Protein AF-A0A5M6AHC9-F1 (afdb_monomer)

Sequence (88 aa):
MDLGNSYFHLQNNAKAEHCFRIACNMVPGRILPQYYLFRFYAITMRNQEAITLGQSILFGDYQLEGSIAMQAKTHIKRYLSDIRMQTK

Radius of gyration: 12.86 Å; Cα contacts (8 Å, |Δi|>4): 74; chains: 1; bounding box: 26×37×29 Å

Foldseek 3Di:
DQPLVVCVVVVVLVRNLVSLVVVCVVQVQALPSLLSNLVSCVVVVVVVVNLVSLVCLQPPRHDDDDDVSVVSNVVSVVSNVVVVVVVD

Mean predicted aligned error: 3.74 Å

Organism: NCBI:txid246787

Nearest PDB structures (foldseek):
  2kcv-assembly1_A  TM=7.396E-01  e=5.816E-02  Salinibacter ruber DSM 13855
  3sz7-assembly1_A  TM=6.607E-01  e=3.113E-01  Aspergillus fumigatus Af293
  5lyp-assembly1_A  TM=6.504E-01  e=4.116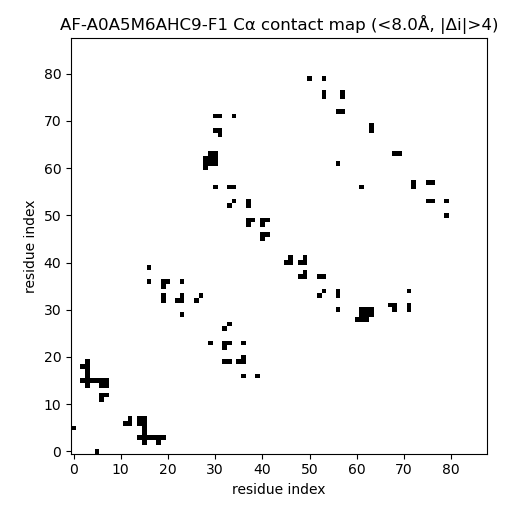E-01  Saccharomyces cerevisiae
  5lyn-assembly1_B  TM=5.951E-01  e=5.148E-01  Saccharomyces cerevisiae
  8ro2-assembly1_J  TM=7.431E-01  e=5.096E+00  Homo sapiens

Secondary structure (DSSP, 8-state):
--HHHHHHHTT-HHHHHHHHHHHHHHSTTBHHHHHHHHHHHHHTT-HHHHHHHHHHHHHS--B--HHHHHHHHHHHHHHHHHHHHHT-

Solvent-accessible surface area (backbone atoms only — not comparable to full-atom values): 4858 Å² total; per-residue (Å²): 134,59,70,27,59,54,27,42,76,70,68,35,54,69,60,12,51,51,42,28,51,51,46,29,68,77,43,68,50,42,49,66,41,49,47,52,42,28,50,51,25,53,74,69,68,38,54,69,62,19,50,56,48,39,51,47,66,70,75,47,91,47,62,81,63,65,71,65,44,54,50,51,51,51,53,42,54,48,54,58,50,54,54,60,60,74,75,109

pLDDT: mean 91.7, std 9.38, range [51.12, 98.31]

Structure (mmCIF, N/CA/C/O backbone):
data_AF-A0A5M6AHC9-F1
#
_entry.id   AF-A0A5M6AHC9-F1
#
loop_
_atom_site.group_PDB
_atom_site.id
_atom_site.type_symbol
_atom_site.label_atom_id
_atom_site.label_alt_id
_atom_site.label_comp_id
_atom_site.label_asym_id
_atom_site.label_entity_id
_atom_site.label_seq_id
_atom_site.pdbx_PDB_ins_code
_atom_site.Cartn_x
_atom_site.Cartn_y
_atom_site.Cartn_z
_atom_site.occupancy
_atom_site.B_iso_or_equiv
_atom_site.auth_seq_id
_atom_site.auth_comp_id
_atom_site.auth_asym_id
_atom_site.auth_atom_id
_atom_site.pdbx_PDB_model_num
ATOM 1 N N . MET A 1 1 ? 13.243 -11.879 -2.695 1.00 54.78 1 MET A N 1
ATOM 2 C CA . MET A 1 1 ? 12.826 -10.559 -3.212 1.00 54.78 1 MET A CA 1
ATOM 3 C C . MET A 1 1 ? 11.544 -10.785 -3.994 1.00 54.78 1 MET A C 1
ATOM 5 O O . MET A 1 1 ? 11.540 -11.699 -4.809 1.00 54.78 1 MET A O 1
ATOM 9 N N . ASP A 1 2 ? 10.447 -10.090 -3.689 1.00 83.81 2 ASP A N 1
ATOM 10 C CA . ASP A 1 2 ? 9.207 -10.231 -4.463 1.00 83.81 2 ASP A CA 1
ATOM 11 C C . ASP A 1 2 ? 9.287 -9.443 -5.779 1.00 83.81 2 ASP A C 1
ATOM 13 O O . ASP A 1 2 ? 9.937 -8.401 -5.868 1.00 83.81 2 ASP A O 1
ATOM 17 N N . LEU A 1 3 ? 8.610 -9.960 -6.806 1.00 90.62 3 LEU A N 1
ATOM 18 C CA . LEU A 1 3 ? 8.679 -9.450 -8.175 1.00 90.62 3 LEU A CA 1
ATOM 19 C C . LEU A 1 3 ? 8.178 -8.001 -8.306 1.00 90.62 3 LEU A C 1
ATOM 21 O O . LEU A 1 3 ? 8.730 -7.228 -9.089 1.00 90.62 3 LEU A O 1
ATOM 25 N N . GLY A 1 4 ? 7.161 -7.622 -7.523 1.00 92.81 4 GLY A N 1
ATOM 26 C CA . GLY A 1 4 ? 6.624 -6.261 -7.511 1.00 92.81 4 GLY A CA 1
ATOM 27 C C . GLY A 1 4 ? 7.665 -5.249 -7.040 1.00 92.81 4 GLY A C 1
ATOM 28 O O . GLY A 1 4 ? 7.934 -4.271 -7.740 1.00 92.81 4 GLY A O 1
ATOM 29 N N . ASN A 1 5 ? 8.328 -5.523 -5.913 1.00 92.75 5 ASN A N 1
ATOM 30 C CA . ASN A 1 5 ? 9.418 -4.683 -5.425 1.00 92.75 5 ASN A CA 1
ATOM 31 C C . ASN A 1 5 ? 10.617 -4.678 -6.384 1.00 92.75 5 ASN A C 1
ATOM 33 O O . ASN A 1 5 ? 11.197 -3.618 -6.606 1.00 92.75 5 ASN A O 1
ATOM 37 N N . SER A 1 6 ? 10.965 -5.805 -7.018 1.00 95.62 6 SER A N 1
ATOM 38 C CA . SER A 1 6 ? 12.026 -5.827 -8.038 1.00 95.62 6 SER A CA 1
ATOM 39 C C . SER A 1 6 ? 11.724 -4.891 -9.212 1.00 95.62 6 SER A C 1
ATOM 41 O O . SER A 1 6 ? 12.585 -4.099 -9.593 1.00 95.62 6 SER A O 1
ATOM 43 N N . TYR A 1 7 ? 10.502 -4.912 -9.756 1.00 96.12 7 TYR A N 1
ATOM 44 C CA . TYR A 1 7 ? 10.119 -3.966 -10.808 1.00 96.12 7 TYR A CA 1
ATOM 45 C C . TYR A 1 7 ? 10.108 -2.518 -10.322 1.00 96.12 7 TYR A C 1
ATOM 47 O O . TYR A 1 7 ? 10.518 -1.633 -11.071 1.00 96.12 7 TYR A O 1
ATOM 55 N N . PHE A 1 8 ? 9.699 -2.279 -9.076 1.00 94.94 8 PHE A N 1
ATOM 56 C CA . PHE A 1 8 ? 9.727 -0.946 -8.487 1.00 94.94 8 PHE A CA 1
ATOM 57 C C . PHE A 1 8 ? 11.159 -0.401 -8.361 1.00 94.94 8 PHE A C 1
ATOM 59 O O . PHE A 1 8 ? 11.419 0.736 -8.744 1.00 94.94 8 PHE A O 1
ATOM 66 N N . HIS A 1 9 ? 12.116 -1.225 -7.923 1.00 94.00 9 HIS A N 1
ATOM 67 C CA . HIS A 1 9 ? 13.536 -0.853 -7.875 1.00 94.00 9 HIS A CA 1
ATOM 68 C C . HIS A 1 9 ? 14.127 -0.560 -9.259 1.00 94.00 9 HIS A C 1
ATOM 70 O O . HIS A 1 9 ? 15.000 0.294 -9.384 1.00 94.00 9 HIS A O 1
ATOM 76 N N . LEU A 1 10 ? 13.619 -1.221 -10.300 1.00 95.88 10 LEU A N 1
ATOM 77 C CA . LEU A 1 10 ? 13.964 -0.950 -11.698 1.00 95.88 10 LEU A CA 1
ATOM 78 C C . LEU A 1 10 ? 13.193 0.243 -12.292 1.00 95.88 10 LEU A C 1
ATOM 80 O O . LEU A 1 10 ? 13.211 0.431 -13.506 1.00 95.88 10 LEU A O 1
ATOM 84 N N . GLN A 1 11 ? 12.481 1.017 -11.463 1.00 94.62 11 GLN A N 1
ATOM 85 C CA . GLN A 1 11 ? 11.630 2.148 -11.860 1.00 94.62 11 GLN A CA 1
ATOM 86 C C . GLN A 1 11 ? 10.521 1.774 -12.860 1.00 94.62 11 GLN A C 1
ATOM 88 O O . GLN A 1 11 ? 9.896 2.633 -13.482 1.00 94.62 11 GLN A O 1
ATOM 93 N N . ASN A 1 12 ? 10.218 0.480 -12.998 1.00 96.56 12 ASN A N 1
ATOM 94 C CA . ASN A 1 12 ? 9.151 -0.009 -13.856 1.00 96.56 12 ASN A CA 1
ATOM 95 C C . ASN A 1 12 ? 7.827 -0.030 -13.086 1.00 96.56 12 ASN A C 1
ATOM 97 O O . ASN A 1 12 ? 7.305 -1.085 -12.714 1.00 96.56 12 ASN A O 1
ATOM 101 N N . ASN A 1 13 ? 7.288 1.165 -12.849 1.00 95.88 13 ASN A N 1
ATOM 102 C CA . ASN A 1 13 ? 6.087 1.371 -12.040 1.00 95.88 13 ASN A CA 1
ATOM 103 C C . ASN A 1 13 ? 4.870 0.603 -12.576 1.00 95.88 13 ASN A C 1
ATOM 105 O O . ASN A 1 13 ? 4.106 0.051 -11.790 1.00 95.88 13 ASN A O 1
ATOM 109 N N . ALA A 1 14 ? 4.722 0.496 -13.900 1.00 96.69 14 ALA A N 1
ATOM 110 C CA . ALA A 1 14 ? 3.610 -0.224 -14.517 1.00 96.69 14 ALA A CA 1
ATOM 111 C C . ALA A 1 14 ? 3.640 -1.728 -14.190 1.00 96.69 14 ALA A C 1
ATOM 113 O O . ALA A 1 14 ? 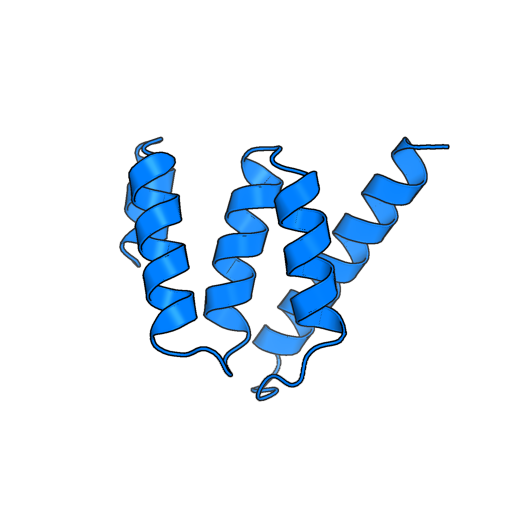2.631 -2.301 -13.774 1.00 96.69 14 ALA A O 1
ATOM 114 N N . LYS A 1 15 ? 4.805 -2.379 -14.333 1.00 97.31 15 LYS A N 1
ATOM 115 C CA . LYS A 1 15 ? 4.941 -3.804 -13.994 1.00 97.31 15 LYS A CA 1
ATOM 116 C C . LYS A 1 15 ? 4.893 -4.046 -12.489 1.00 97.31 15 LYS A C 1
ATOM 118 O O . LYS A 1 15 ? 4.328 -5.055 -12.066 1.00 97.31 15 LYS A O 1
ATOM 123 N N . ALA A 1 16 ? 5.437 -3.126 -11.692 1.00 97.56 16 ALA A N 1
ATOM 124 C CA . ALA A 1 16 ? 5.352 -3.188 -10.237 1.00 97.56 16 ALA A CA 1
ATOM 125 C C . ALA A 1 16 ? 3.889 -3.186 -9.772 1.00 97.56 16 ALA A C 1
ATOM 127 O O . ALA A 1 16 ? 3.460 -4.117 -9.089 1.00 97.56 16 ALA A O 1
ATOM 128 N N . GLU A 1 17 ? 3.099 -2.206 -10.223 1.00 97.81 17 GLU A N 1
ATOM 129 C CA . GLU A 1 17 ? 1.672 -2.114 -9.907 1.00 97.81 17 GLU A CA 1
ATOM 130 C C . GLU A 1 17 ? 0.915 -3.369 -10.339 1.00 97.81 17 GLU A C 1
ATOM 132 O O . GLU A 1 17 ? 0.126 -3.913 -9.566 1.00 97.81 17 GLU A O 1
ATOM 137 N N . HIS A 1 18 ? 1.174 -3.858 -11.555 1.00 97.75 18 HIS A N 1
ATOM 138 C CA . HIS A 1 18 ? 0.532 -5.064 -12.062 1.00 97.75 18 HIS A CA 1
ATOM 139 C C . HIS A 1 18 ? 0.779 -6.271 -11.145 1.00 97.75 18 HIS A C 1
ATOM 141 O O . HIS A 1 18 ? -0.167 -6.971 -10.780 1.00 97.75 18 HIS A O 1
ATOM 147 N N . CYS A 1 19 ? 2.022 -6.470 -10.700 1.00 97.62 19 CYS A N 1
ATOM 148 C CA . CYS A 1 19 ? 2.372 -7.553 -9.780 1.00 97.62 19 CYS A CA 1
ATOM 149 C C . CYS A 1 19 ? 1.678 -7.401 -8.420 1.00 97.62 19 CYS A C 1
ATOM 151 O O . CYS A 1 19 ? 1.128 -8.371 -7.898 1.00 97.62 19 CYS A O 1
ATOM 153 N N . PHE A 1 20 ? 1.658 -6.190 -7.855 1.00 97.44 20 PHE A N 1
ATOM 154 C CA . PHE A 1 20 ? 0.981 -5.938 -6.582 1.00 97.44 20 PHE A CA 1
ATOM 155 C C . PHE A 1 20 ? -0.532 -6.170 -6.676 1.00 97.44 20 PHE A C 1
ATOM 157 O O . PHE A 1 20 ? -1.115 -6.780 -5.779 1.00 97.44 20 PHE A O 1
ATOM 164 N N . ARG A 1 21 ? -1.169 -5.763 -7.780 1.00 97.38 21 ARG A N 1
ATOM 165 C CA . ARG A 1 21 ? -2.595 -6.024 -8.026 1.00 97.38 21 ARG A CA 1
ATOM 166 C C . ARG A 1 21 ? -2.897 -7.514 -8.168 1.00 97.38 21 ARG A C 1
ATOM 168 O O . ARG A 1 21 ? -3.879 -7.978 -7.594 1.00 97.38 21 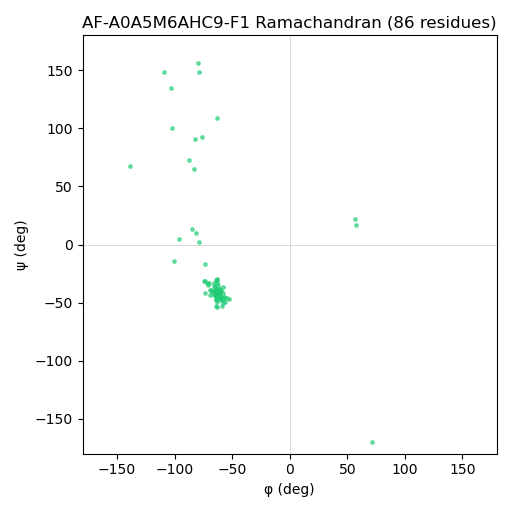ARG A O 1
ATOM 175 N N . ILE A 1 22 ? -2.052 -8.274 -8.869 1.00 97.06 22 ILE A N 1
ATOM 176 C CA . ILE A 1 22 ? -2.184 -9.739 -8.935 1.00 97.06 22 ILE A CA 1
ATOM 177 C C . ILE A 1 22 ? -2.123 -10.335 -7.526 1.00 97.06 22 ILE A C 1
ATOM 179 O O . ILE A 1 22 ? -3.003 -11.110 -7.160 1.00 97.06 22 ILE A O 1
ATOM 183 N N . ALA A 1 23 ? -1.146 -9.932 -6.710 1.00 95.56 23 ALA A N 1
ATOM 184 C CA . ALA A 1 23 ? -1.019 -10.432 -5.343 1.00 95.56 23 ALA A CA 1
ATOM 185 C C . ALA A 1 23 ? -2.266 -10.128 -4.491 1.00 95.56 23 ALA A C 1
ATOM 187 O O . ALA A 1 23 ? -2.726 -10.994 -3.750 1.00 95.56 23 ALA A O 1
ATOM 188 N N . CYS A 1 24 ? -2.856 -8.936 -4.637 1.00 95.56 24 CYS A N 1
ATOM 189 C CA . CYS A 1 24 ? -4.113 -8.576 -3.973 1.00 95.56 24 CYS A CA 1
ATOM 190 C C . CYS A 1 24 ? -5.275 -9.493 -4.385 1.00 95.56 24 CYS A C 1
ATOM 192 O O . CYS A 1 24 ? -6.067 -9.890 -3.535 1.00 95.56 24 CYS A O 1
ATOM 194 N N . ASN A 1 25 ? -5.356 -9.862 -5.666 1.00 95.50 25 ASN A N 1
ATOM 195 C CA . ASN A 1 25 ? -6.415 -10.729 -6.186 1.00 95.50 25 ASN A CA 1
ATOM 196 C C . ASN A 1 25 ? -6.236 -12.201 -5.795 1.00 95.50 25 ASN A C 1
ATOM 198 O O . ASN A 1 25 ? -7.222 -12.912 -5.632 1.00 95.50 25 ASN A O 1
ATOM 202 N N . MET A 1 26 ? -4.994 -12.670 -5.644 1.00 95.00 26 MET A N 1
ATOM 203 C CA . MET A 1 26 ? -4.713 -14.057 -5.255 1.00 95.00 26 MET A CA 1
ATOM 204 C C . MET A 1 26 ? -5.089 -14.347 -3.798 1.00 95.00 26 MET A C 1
ATOM 206 O O . MET A 1 26 ? -5.481 -15.464 -3.472 1.00 95.00 26 MET A O 1
ATOM 210 N N . VAL A 1 27 ? -4.953 -13.356 -2.915 1.00 91.44 27 VAL A N 1
ATOM 211 C CA . VAL A 1 27 ? -5.183 -13.500 -1.468 1.00 91.44 27 VAL A CA 1
ATOM 212 C C . VAL A 1 27 ? -5.927 -12.275 -0.907 1.00 91.44 27 VAL A C 1
ATOM 214 O O . VAL A 1 27 ? -5.375 -11.516 -0.104 1.00 91.44 27 VAL A O 1
ATOM 217 N N . PRO A 1 28 ? -7.201 -12.068 -1.295 1.00 90.12 28 PRO A N 1
ATOM 218 C CA . PRO A 1 28 ? -7.934 -10.829 -1.020 1.00 90.12 28 PRO A CA 1
ATOM 219 C C . PRO A 1 28 ? -8.149 -10.551 0.473 1.00 90.12 28 PRO A C 1
ATOM 221 O O . PRO A 1 28 ? -8.161 -9.393 0.879 1.00 90.12 28 PRO A O 1
ATOM 224 N N . GLY A 1 29 ? -8.242 -11.591 1.309 1.00 90.94 29 GLY A N 1
ATOM 225 C CA . GLY A 1 29 ? -8.428 -11.465 2.762 1.00 90.94 29 GLY A CA 1
ATOM 226 C C . GLY A 1 29 ? -7.161 -11.132 3.561 1.00 90.94 29 GLY A C 1
ATOM 227 O O . GLY A 1 29 ? -7.217 -11.074 4.790 1.00 90.94 29 GLY A O 1
ATOM 228 N N . ARG A 1 30 ? -6.006 -10.933 2.907 1.00 90.69 30 ARG A N 1
ATOM 229 C CA . ARG A 1 30 ? -4.715 -10.665 3.564 1.00 90.69 30 ARG A CA 1
ATOM 230 C C . ARG A 1 30 ? -4.338 -9.189 3.485 1.00 90.69 30 ARG A C 1
ATOM 232 O O . ARG A 1 30 ? -4.374 -8.590 2.418 1.00 90.69 30 ARG A O 1
ATOM 239 N N . ILE A 1 31 ? -3.877 -8.625 4.603 1.00 92.56 31 ILE A N 1
ATOM 240 C CA . ILE A 1 31 ? -3.457 -7.212 4.674 1.00 92.56 31 ILE A CA 1
ATOM 241 C C . ILE A 1 31 ? -2.169 -6.960 3.890 1.00 92.56 31 ILE A C 1
ATOM 243 O O . ILE A 1 31 ? -2.031 -5.915 3.266 1.00 92.56 31 ILE A O 1
ATOM 247 N N . LEU A 1 32 ? -1.204 -7.881 3.931 1.00 92.12 32 LEU A N 1
ATOM 248 C CA . LEU A 1 32 ? 0.153 -7.596 3.456 1.00 92.12 32 LEU A CA 1
ATOM 249 C C . LEU A 1 32 ? 0.238 -7.250 1.950 1.00 92.12 32 LEU A C 1
ATOM 251 O O . LEU A 1 32 ? 0.860 -6.238 1.626 1.00 92.12 32 LEU A O 1
ATOM 255 N N . PRO A 1 33 ? -0.416 -7.987 1.030 1.00 94.12 33 PRO A N 1
ATOM 256 C CA . PRO A 1 33 ? -0.447 -7.618 -0.389 1.00 94.12 33 PRO A CA 1
ATOM 257 C C . PRO A 1 33 ? -1.109 -6.257 -0.627 1.00 94.12 33 PRO A C 1
ATOM 259 O O . PRO A 1 33 ? -0.577 -5.430 -1.366 1.00 94.12 33 PRO A O 1
ATOM 262 N N . GLN A 1 34 ? -2.220 -5.996 0.069 1.00 95.50 34 GLN A N 1
ATOM 263 C CA . GLN A 1 34 ? -2.943 -4.723 0.002 1.00 95.50 34 GLN A CA 1
ATOM 264 C C . GLN A 1 34 ? -2.057 -3.572 0.484 1.00 95.50 34 GLN A C 1
ATOM 266 O O . GLN A 1 34 ? -1.989 -2.511 -0.131 1.00 95.50 34 GLN A O 1
ATOM 271 N N . TYR A 1 35 ? -1.312 -3.800 1.565 1.00 95.69 35 TYR A N 1
ATOM 272 C CA . TYR A 1 35 ? -0.375 -2.836 2.117 1.00 95.69 35 TYR A CA 1
ATOM 273 C C . TYR A 1 35 ? 0.782 -2.519 1.162 1.00 95.69 35 TYR A C 1
ATOM 275 O O . TYR A 1 35 ? 1.199 -1.364 1.079 1.00 95.69 35 TYR A O 1
ATOM 283 N N . TYR A 1 36 ? 1.306 -3.501 0.426 1.00 95.88 36 TYR A N 1
ATOM 284 C CA . TYR A 1 36 ? 2.350 -3.236 -0.566 1.00 95.88 36 TYR A CA 1
ATOM 285 C C . TYR A 1 36 ? 1.843 -2.403 -1.738 1.00 95.88 36 TYR A C 1
ATOM 287 O O . TYR A 1 36 ? 2.530 -1.462 -2.137 1.00 95.88 36 TYR A O 1
ATOM 295 N N . LEU A 1 37 ? 0.625 -2.665 -2.216 1.00 97.69 37 LEU A N 1
ATOM 296 C CA . LEU A 1 37 ? -0.004 -1.821 -3.228 1.00 97.69 37 LEU A CA 1
ATOM 297 C C . LEU A 1 37 ? -0.250 -0.395 -2.701 1.00 97.69 37 LEU A C 1
ATOM 299 O O . LEU A 1 37 ? 0.083 0.578 -3.374 1.00 97.69 37 LEU A O 1
ATOM 303 N N . PHE A 1 38 ? -0.733 -0.263 -1.462 1.00 98.06 38 PHE A N 1
ATOM 304 C CA . PHE A 1 38 ? -0.872 1.031 -0.788 1.00 98.06 38 PHE A CA 1
ATOM 305 C C . PHE A 1 38 ? 0.463 1.784 -0.719 1.00 98.06 38 PHE A C 1
ATOM 307 O O . PHE A 1 38 ? 0.535 2.952 -1.097 1.00 98.06 38 PHE A O 1
ATOM 314 N N . ARG A 1 39 ? 1.536 1.120 -0.269 1.00 97.31 39 ARG A N 1
ATOM 315 C CA . ARG A 1 39 ? 2.874 1.722 -0.190 1.00 97.31 39 ARG A CA 1
ATOM 316 C C . ARG A 1 39 ? 3.372 2.170 -1.554 1.00 97.31 39 ARG A C 1
ATOM 318 O O . ARG A 1 39 ? 3.966 3.238 -1.648 1.00 97.31 39 ARG A O 1
ATOM 325 N N . PHE A 1 40 ? 3.147 1.364 -2.585 1.00 97.75 40 PHE A N 1
ATOM 326 C CA . PHE A 1 40 ? 3.501 1.725 -3.949 1.00 97.75 40 PHE A CA 1
ATOM 327 C C . PHE A 1 40 ? 2.789 3.015 -4.377 1.00 97.75 40 PHE A C 1
ATOM 329 O O . PHE A 1 40 ? 3.452 3.940 -4.850 1.00 97.75 40 PHE A O 1
ATOM 336 N N . TYR A 1 41 ? 1.480 3.134 -4.136 1.00 98.31 41 TYR A N 1
ATOM 337 C CA . TYR A 1 41 ? 0.741 4.362 -4.444 1.00 98.31 41 TYR A CA 1
ATOM 338 C C . TYR A 1 41 ? 1.232 5.567 -3.637 1.00 98.31 41 TYR A C 1
ATOM 340 O O . TYR A 1 41 ? 1.455 6.631 -4.211 1.00 98.31 41 TYR A O 1
ATOM 348 N N . ALA A 1 42 ? 1.496 5.389 -2.340 1.00 97.25 42 ALA A N 1
ATOM 349 C CA . ALA A 1 42 ? 2.013 6.454 -1.485 1.00 97.25 42 ALA A CA 1
ATOM 350 C C . ALA A 1 42 ? 3.386 6.970 -1.956 1.00 97.25 42 ALA A C 1
ATOM 352 O O . ALA A 1 42 ? 3.602 8.177 -2.022 1.00 97.25 42 ALA A O 1
ATOM 353 N N . ILE A 1 43 ? 4.309 6.072 -2.323 1.00 96.38 43 ILE A N 1
ATOM 354 C CA . ILE A 1 43 ? 5.658 6.448 -2.779 1.00 96.38 43 ILE A CA 1
ATOM 355 C C . ILE A 1 43 ? 5.629 7.073 -4.181 1.00 96.38 43 ILE A C 1
ATOM 357 O O . ILE A 1 43 ? 6.412 7.972 -4.470 1.00 96.38 43 ILE A O 1
ATOM 361 N N . THR A 1 44 ? 4.714 6.635 -5.048 1.00 96.19 44 THR A N 1
ATOM 362 C CA . THR A 1 44 ? 4.562 7.182 -6.409 1.00 96.19 44 THR A CA 1
ATOM 363 C C . THR A 1 44 ? 3.681 8.435 -6.471 1.00 96.19 44 THR A C 1
ATOM 365 O O . THR A 1 44 ? 3.296 8.852 -7.559 1.00 96.19 44 THR A O 1
ATOM 368 N N . MET A 1 45 ? 3.373 9.047 -5.318 1.00 95.31 45 MET A N 1
ATOM 369 C CA . MET A 1 45 ? 2.531 10.249 -5.175 1.00 95.31 45 MET A CA 1
ATOM 370 C C . MET A 1 45 ? 1.120 10.108 -5.766 1.00 95.31 45 MET A C 1
ATOM 372 O O . MET A 1 45 ? 0.437 11.094 -6.047 1.00 95.31 45 MET A O 1
ATOM 376 N N . ARG A 1 46 ? 0.642 8.871 -5.911 1.00 97.06 46 ARG A N 1
ATOM 377 C CA . ARG A 1 46 ? -0.719 8.535 -6.341 1.00 97.06 46 ARG A CA 1
ATOM 378 C C . ARG A 1 46 ? -1.651 8.588 -5.138 1.00 97.06 46 ARG A C 1
ATOM 380 O O . ARG A 1 46 ? -2.152 7.578 -4.643 1.00 97.06 46 ARG A O 1
ATOM 387 N N . ASN A 1 47 ? -1.791 9.801 -4.606 1.00 94.75 47 ASN A N 1
ATOM 388 C CA . ASN A 1 47 ? -2.403 10.049 -3.305 1.00 94.75 47 ASN A CA 1
ATOM 389 C C . ASN A 1 47 ? -3.861 9.589 -3.258 1.00 94.75 47 ASN A C 1
ATOM 391 O O . ASN A 1 47 ? -4.275 9.021 -2.254 1.00 94.75 47 ASN A O 1
ATOM 395 N N . GLN A 1 48 ? -4.631 9.777 -4.333 1.00 96.25 48 GLN A N 1
ATOM 396 C CA . GLN A 1 48 ? -6.036 9.375 -4.350 1.00 96.25 48 GLN A CA 1
ATOM 397 C C . GLN A 1 48 ? -6.184 7.854 -4.213 1.00 9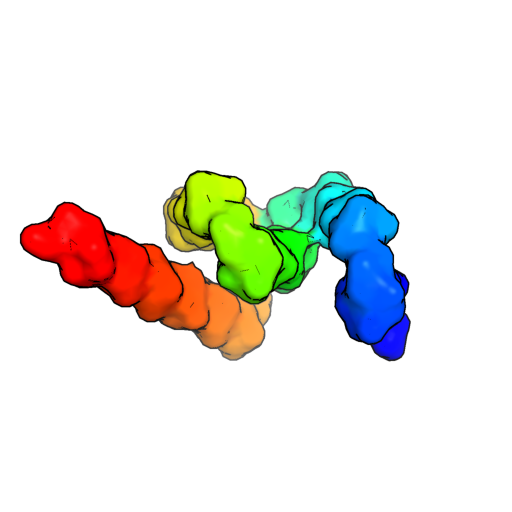6.25 48 GLN A C 1
ATOM 399 O O . GLN A 1 48 ? -6.950 7.386 -3.371 1.00 96.25 48 GLN A O 1
ATOM 404 N N . GLU A 1 49 ? -5.409 7.074 -4.971 1.00 98.19 49 GLU A N 1
ATOM 405 C CA . GLU A 1 49 ? -5.412 5.614 -4.863 1.00 98.19 49 GLU A CA 1
ATOM 406 C C . GLU A 1 49 ? -4.892 5.137 -3.504 1.00 98.19 49 GLU A C 1
ATOM 408 O O . GLU A 1 49 ? -5.471 4.226 -2.906 1.00 98.19 49 GLU A O 1
ATOM 413 N N . ALA A 1 50 ? -3.843 5.778 -2.979 1.00 98.12 50 ALA A N 1
ATOM 414 C CA . ALA A 1 50 ? -3.317 5.480 -1.651 1.00 98.12 50 ALA A CA 1
ATOM 415 C C . ALA A 1 50 ? -4.357 5.752 -0.551 1.00 98.12 50 ALA A C 1
ATOM 417 O O . ALA A 1 50 ? -4.518 4.936 0.356 1.00 98.12 50 ALA A O 1
ATOM 418 N N . ILE A 1 51 ? -5.101 6.860 -0.633 1.00 97.69 51 ILE A N 1
ATOM 419 C CA . ILE A 1 51 ? -6.156 7.204 0.326 1.00 97.69 51 ILE A CA 1
ATOM 420 C C . ILE A 1 51 ? -7.279 6.171 0.274 1.00 97.69 51 ILE A C 1
ATOM 422 O O . ILE A 1 51 ? -7.630 5.601 1.309 1.00 97.69 51 ILE A O 1
ATOM 426 N N . THR A 1 52 ? -7.816 5.899 -0.918 1.00 97.69 52 THR A N 1
ATOM 427 C CA . THR A 1 52 ? -8.925 4.956 -1.100 1.00 97.69 52 THR A CA 1
ATOM 428 C C . THR A 1 52 ? -8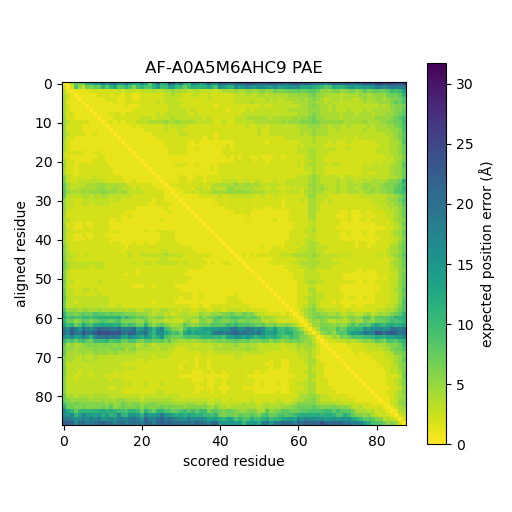.549 3.556 -0.613 1.00 97.69 52 THR A C 1
ATOM 430 O O . THR A 1 52 ? -9.283 2.954 0.172 1.00 97.69 52 THR A O 1
ATOM 433 N N . LEU A 1 53 ? -7.378 3.048 -1.006 1.00 97.56 53 LEU A N 1
ATOM 434 C CA . LEU A 1 53 ? -6.921 1.728 -0.577 1.00 97.56 53 LEU A CA 1
ATOM 435 C C . LEU A 1 53 ? -6.585 1.695 0.920 1.00 97.56 53 LEU A C 1
ATOM 437 O O . LEU A 1 53 ? -6.923 0.736 1.611 1.00 97.56 5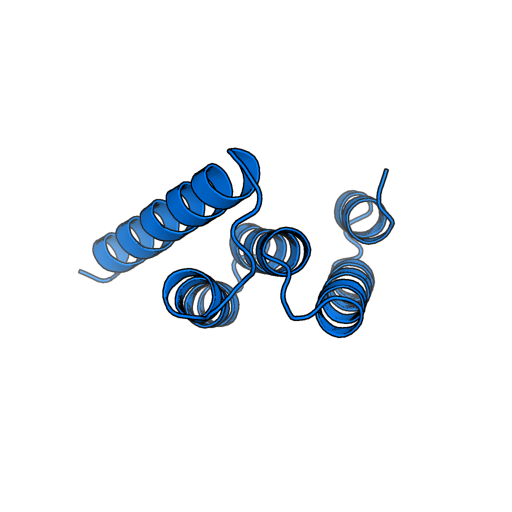3 LEU A O 1
ATOM 441 N N . GLY A 1 54 ? -5.971 2.754 1.449 1.00 97.25 54 GLY A N 1
ATOM 442 C CA . GLY A 1 54 ? -5.677 2.882 2.873 1.00 97.25 54 GLY A CA 1
ATOM 443 C C . GLY A 1 54 ? -6.941 2.829 3.734 1.00 97.25 54 GLY A C 1
ATOM 444 O O . GLY A 1 54 ? -6.987 2.090 4.717 1.00 97.25 54 GLY A O 1
ATOM 445 N N . GLN A 1 55 ? -7.995 3.546 3.338 1.00 96.50 55 GLN A N 1
ATOM 446 C CA . GLN A 1 55 ? -9.302 3.476 3.996 1.00 96.50 55 GLN A CA 1
ATOM 447 C C . GLN A 1 55 ? -9.886 2.062 3.925 1.00 96.50 55 GLN A C 1
ATOM 449 O O . GLN A 1 55 ? -10.285 1.526 4.959 1.00 96.50 55 GLN A O 1
ATOM 454 N N . SER A 1 56 ? -9.850 1.423 2.749 1.00 95.44 56 SER A N 1
ATOM 455 C CA . SER A 1 56 ? -10.291 0.031 2.590 1.00 95.44 56 SER A CA 1
ATOM 456 C C . SER A 1 56 ? -9.576 -0.902 3.569 1.00 95.44 56 SER A C 1
ATOM 458 O O . SER A 1 56 ? -10.231 -1.679 4.249 1.00 95.44 56 SER A O 1
ATOM 460 N N . ILE A 1 57 ? -8.251 -0.796 3.720 1.00 94.75 57 ILE A N 1
ATOM 461 C CA . ILE A 1 57 ? -7.465 -1.645 4.636 1.00 94.75 57 ILE A CA 1
ATOM 462 C C . ILE A 1 57 ? -7.818 -1.403 6.114 1.00 94.75 57 ILE A C 1
ATOM 464 O O . ILE A 1 57 ? -7.786 -2.331 6.930 1.00 94.75 57 ILE A O 1
ATOM 468 N N . LEU A 1 58 ? -8.113 -0.157 6.494 1.00 94.12 58 LEU A N 1
ATOM 469 C CA . LEU A 1 58 ? -8.430 0.183 7.882 1.00 94.12 58 LEU A CA 1
ATOM 470 C C . LEU A 1 58 ? -9.814 -0.305 8.306 1.00 94.12 58 LEU A C 1
ATOM 472 O O . LEU A 1 58 ? -9.933 -0.807 9.427 1.00 94.12 58 LEU A O 1
ATOM 476 N N . PHE A 1 59 ? -10.807 -0.156 7.429 1.00 91.19 59 PHE A N 1
ATOM 477 C CA . PHE A 1 59 ? -12.215 -0.429 7.726 1.00 91.19 59 PHE A CA 1
ATOM 478 C C . PHE A 1 59 ? -12.715 -1.778 7.199 1.00 91.19 59 PHE A C 1
ATOM 480 O O . PHE A 1 59 ? -13.784 -2.215 7.603 1.00 91.19 59 PHE A O 1
ATOM 487 N N . GLY A 1 60 ? -11.967 -2.429 6.309 1.00 87.38 60 GLY A N 1
ATOM 488 C CA . GLY A 1 60 ? -12.321 -3.731 5.759 1.00 87.38 60 GLY A CA 1
ATOM 489 C C . GLY A 1 60 ? -12.003 -4.898 6.693 1.00 87.38 60 GLY A C 1
ATOM 490 O O . GLY A 1 60 ? -11.094 -4.838 7.533 1.00 87.38 60 GLY A O 1
ATOM 491 N N . ASP A 1 61 ? -12.725 -5.994 6.472 1.00 83.25 61 ASP A N 1
ATOM 492 C CA . ASP A 1 61 ? -12.540 -7.264 7.165 1.00 83.25 61 ASP A CA 1
ATOM 493 C C . ASP A 1 61 ? -11.397 -8.058 6.529 1.00 83.25 61 ASP A C 1
ATOM 495 O O . ASP A 1 61 ? -11.571 -8.835 5.590 1.00 83.25 61 ASP A O 1
ATOM 499 N N . TYR A 1 62 ? -10.192 -7.851 7.056 1.00 83.50 62 TYR A N 1
ATOM 500 C CA . TYR A 1 62 ? -9.025 -8.654 6.709 1.00 83.50 62 TYR A CA 1
ATOM 501 C C . TYR A 1 62 ? -8.625 -9.549 7.872 1.00 83.50 62 TYR A C 1
ATOM 503 O O . TYR A 1 62 ? -8.718 -9.162 9.039 1.00 83.50 62 TYR A O 1
ATOM 511 N N . GLN A 1 63 ? -8.082 -10.718 7.545 1.00 77.62 63 GLN A N 1
ATOM 512 C CA . GLN A 1 63 ? -7.501 -11.618 8.531 1.00 77.62 63 GLN A CA 1
ATOM 513 C C . GLN A 1 63 ? -6.303 -10.921 9.194 1.00 77.62 63 GLN A C 1
ATOM 515 O O . GLN A 1 63 ? -5.267 -10.676 8.568 1.00 77.62 63 GLN A O 1
ATOM 520 N N . LEU A 1 64 ? -6.480 -10.542 10.460 1.00 67.00 64 LEU A N 1
ATOM 521 C CA . LEU A 1 64 ? -5.472 -9.889 11.288 1.00 67.00 64 LEU A CA 1
ATOM 522 C C . LEU A 1 64 ? -4.446 -10.926 11.745 1.00 67.00 64 LEU A C 1
ATOM 524 O O . LEU A 1 64 ? -4.609 -11.575 12.773 1.00 67.00 64 LEU A O 1
ATOM 528 N N . GLU A 1 65 ? -3.374 -11.073 10.972 1.00 64.25 65 GLU A N 1
ATOM 529 C CA . GLU A 1 65 ? -2.256 -11.945 11.327 1.00 64.25 65 GLU A CA 1
ATOM 530 C C . GLU A 1 65 ? -1.072 -11.137 11.863 1.00 64.25 65 GLU A C 1
ATOM 532 O O . GLU A 1 65 ? -0.279 -10.554 11.121 1.00 64.25 65 GLU A O 1
ATOM 537 N N . GLY A 1 66 ? -0.954 -11.122 13.191 1.00 77.75 66 GLY A N 1
ATOM 538 C CA . GLY A 1 66 ? 0.272 -10.753 13.891 1.00 77.75 66 GLY A CA 1
ATOM 539 C C . GLY A 1 66 ? 0.660 -9.270 13.858 1.00 77.75 66 GLY A C 1
ATOM 540 O O . GLY A 1 66 ? -0.090 -8.376 13.461 1.00 77.75 66 GLY A O 1
ATOM 541 N N . SER A 1 67 ? 1.880 -9.005 14.324 1.00 85.44 67 SER A N 1
ATOM 542 C CA . SER A 1 67 ? 2.429 -7.656 14.511 1.00 85.44 67 SER A CA 1
ATOM 543 C C . SER A 1 67 ? 2.582 -6.874 13.202 1.00 85.44 67 SER A C 1
ATOM 545 O O . SER A 1 67 ? 2.421 -5.653 13.193 1.00 85.44 67 SE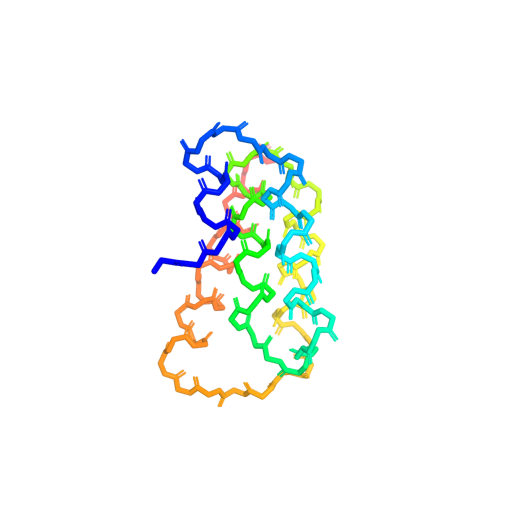R A O 1
ATOM 547 N N . ILE A 1 68 ? 2.831 -7.560 12.083 1.00 85.88 68 ILE A N 1
ATOM 548 C CA . ILE A 1 68 ? 3.030 -6.937 10.765 1.00 85.88 68 ILE A CA 1
ATOM 549 C C . ILE A 1 68 ? 1.744 -6.253 10.285 1.00 85.88 68 ILE A C 1
ATOM 551 O O . ILE A 1 68 ? 1.781 -5.109 9.831 1.00 85.88 68 ILE A O 1
ATOM 555 N N . ALA A 1 69 ? 0.591 -6.907 10.443 1.00 87.44 69 ALA A N 1
ATOM 556 C CA . ALA A 1 69 ? -0.703 -6.324 10.098 1.00 87.44 69 ALA A CA 1
ATOM 557 C C . ALA A 1 69 ? -1.000 -5.048 10.911 1.00 87.44 69 ALA A C 1
ATOM 559 O O . ALA A 1 69 ? -1.495 -4.056 10.369 1.00 87.44 69 ALA A O 1
ATOM 560 N N . MET A 1 70 ? -0.653 -5.042 12.202 1.00 89.88 70 MET A N 1
ATOM 561 C CA . MET A 1 70 ? -0.816 -3.868 13.068 1.00 89.88 70 MET A CA 1
ATOM 562 C C . MET A 1 70 ? 0.111 -2.715 12.669 1.00 89.88 70 MET A C 1
ATOM 564 O O . MET A 1 70 ? -0.319 -1.558 12.640 1.00 89.88 70 MET A O 1
ATOM 568 N N . GLN A 1 71 ? 1.365 -3.013 12.318 1.00 93.25 71 GLN A N 1
ATOM 569 C CA . GLN A 1 71 ? 2.309 -2.010 11.820 1.00 93.25 71 GLN A CA 1
ATOM 570 C C . GLN A 1 71 ? 1.831 -1.403 10.496 1.00 93.25 71 GLN A C 1
ATOM 572 O O . GLN A 1 71 ? 1.845 -0.180 10.354 1.00 93.25 71 GLN A O 1
ATOM 577 N N . ALA A 1 72 ? 1.321 -2.225 9.573 1.00 94.06 72 ALA A N 1
ATOM 578 C CA . ALA A 1 72 ? 0.741 -1.759 8.315 1.00 94.06 72 ALA A CA 1
ATOM 579 C C . ALA A 1 72 ? -0.423 -0.783 8.554 1.00 94.06 72 ALA A C 1
ATOM 581 O O . ALA A 1 72 ? -0.406 0.338 8.041 1.00 94.06 72 ALA A O 1
ATOM 582 N N . LYS A 1 73 ? -1.394 -1.152 9.404 1.00 94.25 73 LYS A N 1
ATOM 583 C CA . LYS A 1 73 ? -2.511 -0.260 9.773 1.00 94.25 73 LYS A CA 1
ATOM 584 C C . LYS A 1 73 ? -2.024 1.025 10.453 1.00 94.25 73 LYS A C 1
ATOM 586 O O . LYS A 1 73 ? -2.564 2.097 10.191 1.00 94.25 73 LYS A O 1
ATOM 591 N N . THR A 1 74 ? -0.995 0.945 11.294 1.00 95.56 74 THR A N 1
ATOM 592 C CA . THR A 1 74 ? -0.399 2.122 11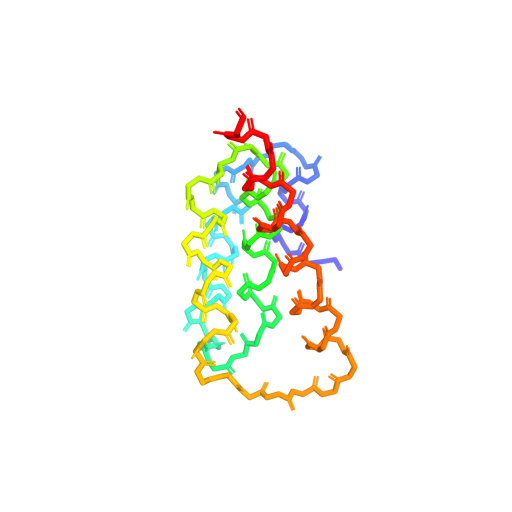.950 1.00 95.56 74 THR A CA 1
ATOM 593 C C . THR A 1 74 ? 0.230 3.076 10.936 1.00 95.56 74 THR A C 1
ATOM 595 O O . THR A 1 74 ? -0.004 4.282 11.005 1.00 95.56 74 THR A O 1
ATOM 598 N N . HIS A 1 75 ? 0.982 2.548 9.970 1.00 96.56 75 HIS A N 1
ATOM 599 C CA . HIS A 1 75 ? 1.577 3.339 8.895 1.00 96.56 75 HIS A CA 1
ATOM 600 C C . HIS A 1 75 ? 0.507 4.026 8.035 1.00 96.56 75 HIS A C 1
ATOM 602 O O . HIS A 1 75 ? 0.596 5.226 7.791 1.00 96.56 75 HIS A O 1
ATOM 608 N N . ILE A 1 76 ? -0.551 3.300 7.658 1.00 97.19 76 ILE A N 1
ATOM 609 C CA . ILE A 1 76 ? -1.674 3.858 6.890 1.00 97.19 76 ILE A CA 1
ATOM 610 C C . ILE A 1 76 ? -2.359 4.997 7.660 1.00 97.19 76 ILE A C 1
ATOM 612 O O . ILE A 1 76 ? -2.594 6.062 7.097 1.00 97.19 76 ILE A O 1
ATOM 616 N N . LYS A 1 77 ? -2.644 4.817 8.959 1.00 96.94 77 LYS A N 1
ATOM 617 C CA . LYS A 1 77 ? -3.263 5.867 9.791 1.00 96.94 77 LYS A CA 1
ATOM 618 C C . LYS A 1 77 ? -2.435 7.152 9.828 1.00 96.94 77 LYS A C 1
ATOM 620 O O . LYS A 1 77 ? -3.012 8.236 9.764 1.00 96.94 77 LYS A O 1
ATOM 625 N N . ARG A 1 78 ? -1.107 7.034 9.933 1.00 97.06 78 ARG A N 1
ATOM 626 C CA . ARG A 1 78 ? -0.193 8.187 9.907 1.00 97.06 78 ARG A CA 1
ATOM 627 C C . ARG A 1 78 ? -0.269 8.905 8.565 1.00 97.06 78 ARG A C 1
ATOM 629 O O . ARG A 1 78 ? -0.643 10.069 8.541 1.00 97.06 78 ARG A O 1
ATOM 636 N N . TYR A 1 79 ? -0.089 8.174 7.466 1.00 96.88 79 TYR A N 1
ATOM 637 C CA . TYR A 1 79 ? -0.169 8.729 6.112 1.00 96.88 79 TYR A CA 1
ATOM 638 C C . TYR A 1 79 ? -1.477 9.499 5.851 1.00 96.88 79 TYR A C 1
ATOM 640 O O . TYR A 1 79 ? -1.453 10.628 5.368 1.00 96.88 79 TYR A O 1
ATOM 648 N N . LEU A 1 80 ? -2.629 8.927 6.224 1.00 95.81 80 LEU A N 1
ATOM 649 C CA . LEU A 1 80 ? -3.928 9.593 6.057 1.00 95.81 80 LEU A CA 1
ATOM 650 C C . LEU A 1 80 ? -4.072 10.850 6.929 1.00 95.81 80 LEU A C 1
ATOM 652 O O . LEU A 1 80 ? -4.733 11.808 6.528 1.00 95.81 80 LEU A O 1
ATOM 656 N N . SER A 1 81 ? -3.470 10.850 8.120 1.00 95.88 81 SER A N 1
ATOM 657 C CA . SER A 1 81 ? -3.468 12.015 9.012 1.00 95.88 81 SER A CA 1
ATOM 658 C C . SER A 1 81 ? -2.617 13.145 8.433 1.00 95.88 81 SER A C 1
ATOM 660 O O . SER A 1 81 ? -3.069 14.288 8.409 1.00 95.88 81 SER A O 1
ATOM 662 N N . ASP A 1 82 ? -1.441 12.814 7.899 1.00 94.25 82 ASP A N 1
ATOM 663 C CA . ASP A 1 82 ? -0.499 13.780 7.330 1.00 94.25 82 ASP A CA 1
ATOM 664 C C . ASP A 1 82 ? -1.083 14.474 6.092 1.00 94.25 82 ASP A C 1
ATOM 666 O O . ASP A 1 82 ? -1.006 15.697 5.970 1.00 94.25 82 ASP A O 1
ATOM 670 N N . ILE A 1 83 ? -1.747 13.725 5.204 1.00 90.25 83 ILE A N 1
ATOM 671 C CA . ILE A 1 83 ? -2.436 14.302 4.036 1.00 90.25 83 ILE A CA 1
ATOM 672 C C . ILE A 1 83 ? -3.552 15.256 4.462 1.00 90.25 83 ILE A C 1
ATOM 674 O O . ILE A 1 83 ? -3.704 16.343 3.899 1.00 90.25 83 ILE A O 1
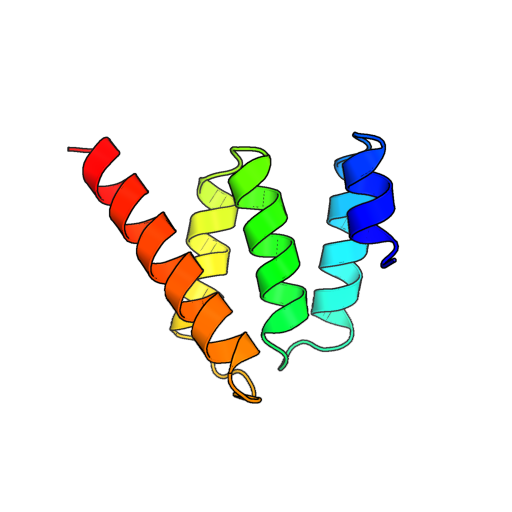ATOM 678 N N . ARG A 1 84 ? -4.336 14.877 5.477 1.00 87.56 84 ARG A N 1
ATOM 679 C CA . ARG A 1 84 ? -5.430 15.718 5.976 1.00 87.56 84 ARG A CA 1
ATOM 680 C C . ARG A 1 84 ? -4.917 17.044 6.544 1.00 87.56 84 ARG A C 1
ATOM 682 O O . ARG A 1 84 ? -5.618 18.046 6.436 1.00 87.56 84 ARG A O 1
ATOM 689 N N . MET A 1 85 ? -3.726 17.053 7.142 1.00 81.25 85 MET A N 1
ATOM 690 C CA . MET A 1 85 ? -3.092 18.273 7.650 1.00 81.25 85 MET A CA 1
ATOM 691 C C . MET A 1 85 ? -2.544 19.169 6.533 1.00 81.25 85 MET A C 1
ATOM 693 O O . MET A 1 85 ? -2.584 20.379 6.688 1.00 81.25 85 MET A O 1
ATOM 697 N N . GLN A 1 86 ? -2.097 18.605 5.408 1.00 73.94 86 GLN A N 1
ATOM 698 C CA . GLN A 1 86 ? -1.601 19.372 4.251 1.00 73.94 86 GLN A CA 1
ATOM 699 C C . GLN A 1 86 ? -2.707 20.063 3.439 1.00 73.94 86 GLN A C 1
ATOM 701 O O . GLN A 1 86 ? -2.419 20.944 2.638 1.00 73.94 86 GLN A O 1
ATOM 706 N N . THR A 1 87 ? -3.965 19.649 3.615 1.00 62.16 87 THR A N 1
ATOM 707 C CA . THR A 1 87 ? -5.119 20.202 2.879 1.00 62.16 87 THR A CA 1
ATOM 708 C C . THR A 1 87 ? -5.858 21.294 3.677 1.00 62.16 87 THR A C 1
ATOM 710 O O . THR A 1 87 ? -6.915 21.756 3.254 1.00 62.16 87 THR A O 1
ATOM 713 N N . LYS A 1 88 ? -5.345 21.674 4.855 1.00 51.12 88 LYS A N 1
ATOM 714 C CA . LYS A 1 88 ? -5.833 22.799 5.668 1.00 51.12 88 LYS A CA 1
ATOM 715 C C . LYS A 1 88 ? -4.956 24.022 5.459 1.00 51.12 88 LYS A C 1
ATOM 717 O O . LYS A 1 88 ? -5.536 25.126 5.472 1.00 51.12 88 LYS A O 1
#